Protein AF-A0A920TP06-F1 (afdb_monomer_lite)

Foldseek 3Di:
DDWDWWWKADPPFIFIFIEAADEQCPPVDFFWWWDADHDIDTDRGADDAQAKEWAPVVCVRNVHHQQDWMATQQGIGGHHTYTPDGPCLVVDPVNPGTYMYHHNVCVVNNVPDDPPPPPPPPPPPDDDPDDPPPVVPPVVVPPDDDDD

pLDDT: mean 80.28, std 21.14, range [33.97, 98.5]

Secondary structure (DSSP, 8-state):
-EEEEEEEEETTEEEEEEEEEE-TT--SSS-EEEEETTEEEEESSPPPTTEEEEEHHHHHHHT--TT-EEEETTEEEEEEEEEEE-TTSTT-TTTTS-EEEEEGGGTGGG-SS-TT---------S--SSS-SSSSSSSSSSS-----

Radius of gyration: 22.67 Å; chains: 1; bounding box: 58×76×37 Å

Structure (mmCIF, N/CA/C/O backbone):
data_AF-A0A920TP06-F1
#
_entry.id   AF-A0A920TP06-F1
#
loop_
_atom_site.group_PDB
_atom_site.id
_atom_site.type_symbol
_atom_site.label_atom_id
_atom_site.label_alt_id
_atom_site.label_comp_id
_atom_site.label_asym_id
_atom_site.label_entity_id
_atom_site.label_seq_id
_atom_site.pdbx_PDB_ins_code
_atom_site.Cartn_x
_atom_site.Cartn_y
_atom_site.Cartn_z
_atom_site.occupancy
_atom_site.B_iso_or_equiv
_atom_site.auth_seq_id
_atom_site.auth_comp_id
_atom_site.auth_asym_id
_atom_site.auth_atom_id
_atom_site.pdbx_PDB_model_num
ATOM 1 N N . MET A 1 1 ? -10.610 0.98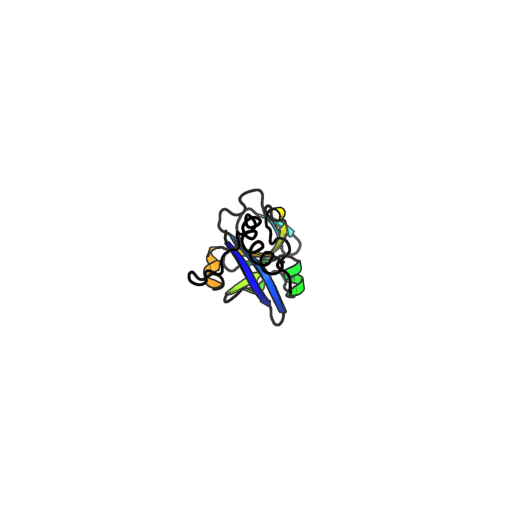7 -11.675 1.00 85.62 1 MET A N 1
ATOM 2 C CA . MET A 1 1 ? -9.906 1.807 -10.652 1.00 85.62 1 MET A CA 1
ATOM 3 C C . MET A 1 1 ? -10.892 2.662 -9.862 1.00 85.62 1 MET A C 1
ATOM 5 O O . MET A 1 1 ? -11.727 3.317 -10.473 1.00 85.62 1 MET A O 1
ATOM 9 N N . VAL A 1 2 ? -10.766 2.685 -8.532 1.00 89.88 2 VAL A N 1
ATOM 10 C CA . VAL A 1 2 ? -11.524 3.560 -7.615 1.00 89.88 2 VAL A CA 1
ATOM 11 C C . VAL A 1 2 ? -10.540 4.359 -6.759 1.00 89.88 2 VAL A C 1
ATOM 13 O O . VAL A 1 2 ? -9.514 3.828 -6.339 1.00 89.88 2 VAL A O 1
ATOM 16 N N . LEU A 1 3 ? -10.838 5.633 -6.508 1.00 88.44 3 LEU A N 1
ATOM 17 C CA . LEU A 1 3 ? -10.048 6.526 -5.659 1.00 88.44 3 LEU A CA 1
ATOM 18 C C . LEU A 1 3 ? -10.925 7.043 -4.522 1.00 88.44 3 LEU A C 1
ATOM 20 O O . LEU A 1 3 ? -12.032 7.517 -4.765 1.00 88.44 3 LEU A O 1
ATOM 24 N N . PHE A 1 4 ? -10.423 6.974 -3.296 1.00 89.06 4 PHE A N 1
ATOM 25 C CA . PHE A 1 4 ? -11.130 7.461 -2.115 1.00 89.06 4 PHE A CA 1
ATOM 26 C C . PHE A 1 4 ? -10.142 7.949 -1.054 1.00 89.06 4 PHE A C 1
ATOM 28 O O . PHE A 1 4 ? -8.947 7.662 -1.121 1.00 89.06 4 PHE A O 1
ATOM 35 N N . ALA A 1 5 ? -10.629 8.725 -0.089 1.00 90.44 5 ALA A N 1
ATOM 36 C CA . ALA A 1 5 ? -9.852 9.098 1.086 1.00 90.44 5 ALA A CA 1
ATOM 37 C C . ALA A 1 5 ? -10.165 8.125 2.227 1.00 90.44 5 ALA A C 1
ATOM 39 O O . ALA A 1 5 ? -11.331 7.802 2.449 1.00 90.44 5 ALA A O 1
ATOM 40 N N . SER A 1 6 ? -9.143 7.678 2.952 1.00 92.56 6 SER A N 1
ATOM 41 C CA . SER A 1 6 ? -9.312 6.829 4.134 1.00 92.56 6 SER A CA 1
ATOM 42 C C . SER A 1 6 ? -8.288 7.176 5.198 1.00 92.56 6 SER A C 1
ATOM 44 O O . SER A 1 6 ? -7.164 7.571 4.880 1.00 92.56 6 SER A O 1
ATOM 46 N N . MET A 1 7 ? -8.675 7.008 6.461 1.00 94.25 7 MET A N 1
ATOM 47 C CA . MET A 1 7 ? -7.709 6.970 7.550 1.00 94.25 7 MET A CA 1
ATOM 48 C C . MET A 1 7 ? -6.925 5.659 7.456 1.00 94.25 7 MET A C 1
ATOM 50 O O . MET A 1 7 ? -7.528 4.595 7.292 1.00 94.25 7 MET A O 1
ATOM 54 N N . LEU A 1 8 ? -5.602 5.762 7.516 1.00 96.38 8 LEU A N 1
ATOM 55 C CA . LEU A 1 8 ? -4.681 4.643 7.672 1.00 96.38 8 LEU A CA 1
ATOM 56 C C . LEU A 1 8 ? -4.168 4.622 9.108 1.00 96.38 8 LEU A C 1
ATOM 58 O O . LEU A 1 8 ? -3.904 5.691 9.664 1.00 96.38 8 LEU A O 1
ATOM 62 N N . ALA A 1 9 ? -4.006 3.428 9.675 1.00 96.94 9 ALA A N 1
ATOM 63 C CA . ALA A 1 9 ? -3.549 3.246 11.049 1.00 96.94 9 ALA A CA 1
ATOM 64 C C . ALA A 1 9 ? -2.411 2.226 11.165 1.00 96.94 9 ALA A C 1
ATOM 66 O O . ALA A 1 9 ? -2.412 1.201 10.485 1.00 96.94 9 ALA A O 1
ATOM 67 N N . SER A 1 10 ? -1.461 2.508 12.058 1.00 97.50 10 SER A N 1
ATOM 68 C CA . SER A 1 10 ? -0.436 1.567 12.520 1.00 97.50 10 SER A CA 1
ATOM 69 C C . SER A 1 10 ? -0.079 1.878 13.971 1.00 97.50 10 SER A C 1
ATOM 71 O O . SER A 1 10 ? 0.479 2.942 14.265 1.00 97.50 10 SER A O 1
ATOM 73 N N . GLY A 1 11 ? -0.423 0.966 14.885 1.00 94.44 11 GLY A N 1
ATOM 74 C CA . GLY A 1 11 ? -0.339 1.225 16.323 1.00 94.44 11 GLY A CA 1
ATOM 75 C C . GLY A 1 11 ? -1.106 2.500 16.689 1.00 94.44 11 GLY A C 1
ATOM 76 O O . GLY A 1 11 ? -2.284 2.626 16.364 1.00 94.44 11 GLY A O 1
ATOM 77 N N . ASP A 1 12 ? -0.414 3.465 17.296 1.00 94.25 12 ASP A N 1
ATOM 78 C CA . ASP A 1 12 ? -0.980 4.768 17.683 1.00 94.25 12 ASP A CA 1
ATOM 79 C C . ASP A 1 12 ? -0.887 5.844 16.580 1.00 94.25 12 ASP A C 1
ATOM 81 O O . ASP A 1 12 ? -1.329 6.979 16.773 1.00 94.25 12 ASP A O 1
ATOM 85 N N . ASN A 1 13 ? -0.291 5.532 15.423 1.00 96.81 13 ASN A N 1
ATOM 86 C CA . ASN A 1 13 ? -0.123 6.492 14.332 1.00 96.81 13 ASN A CA 1
ATOM 87 C C . ASN A 1 13 ? -1.320 6.436 13.377 1.00 96.81 13 ASN A C 1
ATOM 89 O O . ASN A 1 13 ? -1.694 5.364 12.899 1.00 96.81 13 ASN A O 1
ATOM 93 N N . LEU A 1 14 ? -1.878 7.605 13.054 1.00 95.69 14 LEU A N 1
ATOM 94 C CA . LEU A 1 14 ? -3.017 7.765 12.152 1.00 95.69 14 LEU A CA 1
ATOM 95 C C . LEU A 1 14 ? -2.703 8.806 11.079 1.00 95.69 14 LEU A C 1
ATOM 97 O O . LEU A 1 14 ? -2.209 9.890 11.390 1.00 95.69 14 LEU A O 1
ATOM 101 N N . GLN A 1 15 ? -3.026 8.505 9.822 1.00 95.06 15 GLN A N 1
ATOM 102 C CA . GLN A 1 15 ? -2.835 9.438 8.714 1.00 95.06 15 GLN A CA 1
ATOM 103 C C . GLN A 1 15 ? -3.948 9.310 7.674 1.00 95.06 15 GLN A C 1
ATOM 105 O O . GLN A 1 15 ? -4.209 8.234 7.142 1.00 95.06 15 GLN A O 1
ATOM 110 N N . LEU A 1 16 ? -4.568 10.439 7.321 1.00 93.38 16 LEU A N 1
ATOM 111 C CA . LEU A 1 16 ? -5.493 10.495 6.192 1.00 93.38 16 LEU A CA 1
ATOM 112 C C . LEU A 1 16 ? -4.704 10.381 4.881 1.00 93.38 16 LEU A C 1
ATOM 114 O O . LEU A 1 16 ? -3.781 11.166 4.636 1.00 93.38 16 LEU A O 1
ATOM 118 N N . ALA A 1 17 ? -5.086 9.431 4.033 1.00 92.56 17 ALA A N 1
ATOM 119 C CA . ALA A 1 17 ? -4.413 9.140 2.774 1.00 92.56 17 ALA A CA 1
ATOM 120 C C . ALA A 1 17 ? -5.400 9.013 1.610 1.00 92.56 17 ALA A C 1
ATOM 122 O O . ALA A 1 17 ? -6.583 8.720 1.795 1.00 92.56 17 ALA A O 1
ATOM 123 N N . SER A 1 18 ? -4.890 9.192 0.391 1.00 92.12 18 SER A N 1
ATOM 124 C CA . SER A 1 18 ? -5.607 8.804 -0.824 1.00 92.12 18 SER A CA 1
ATOM 125 C C . SER A 1 18 ? -5.354 7.324 -1.094 1.00 92.12 18 SER A C 1
ATOM 127 O O . SER A 1 18 ? -4.219 6.931 -1.355 1.00 92.12 18 SER A O 1
ATOM 129 N N . VAL A 1 19 ? -6.404 6.510 -1.073 1.00 93.38 19 VAL A N 1
ATOM 130 C CA . VAL A 1 19 ? -6.340 5.089 -1.416 1.00 93.38 19 VAL A CA 1
ATOM 131 C C . VAL A 1 19 ? -6.808 4.904 -2.855 1.00 93.38 19 VAL A C 1
ATOM 133 O O . VAL A 1 19 ? -7.872 5.386 -3.253 1.00 93.38 19 VAL A O 1
ATOM 136 N N . LYS A 1 20 ? -5.987 4.223 -3.652 1.00 93.50 20 LYS A N 1
ATOM 137 C CA . LYS A 1 20 ? -6.271 3.845 -5.035 1.00 93.50 20 LYS A CA 1
ATOM 138 C C . LYS A 1 20 ? -6.471 2.331 -5.091 1.00 93.50 20 LYS A C 1
ATOM 140 O O . LYS A 1 20 ? -5.531 1.569 -4.895 1.00 93.50 20 LYS A O 1
ATOM 145 N N . ALA A 1 21 ? -7.689 1.901 -5.378 1.00 95.00 21 ALA A N 1
ATOM 146 C CA . ALA A 1 21 ? -8.020 0.501 -5.601 1.00 95.00 21 ALA A CA 1
ATOM 147 C C . ALA A 1 21 ? -7.928 0.186 -7.102 1.00 95.00 21 ALA A C 1
ATOM 149 O O . ALA A 1 21 ? -8.645 0.784 -7.917 1.00 95.00 21 ALA A O 1
ATOM 150 N N . VAL A 1 22 ? -7.021 -0.718 -7.477 1.00 95.19 22 VAL A N 1
ATOM 151 C CA . VAL A 1 22 ? -6.655 -0.998 -8.876 1.00 95.19 22 VAL A CA 1
ATOM 152 C C . VAL A 1 22 ? -6.900 -2.453 -9.266 1.00 95.19 22 VAL A C 1
ATOM 154 O O . VAL A 1 22 ? -6.711 -3.366 -8.468 1.00 95.19 22 VAL A O 1
ATOM 157 N N . ASP A 1 23 ? -7.341 -2.666 -10.501 1.00 95.00 23 ASP A N 1
ATOM 158 C CA . ASP A 1 23 ? -7.590 -3.992 -11.069 1.00 95.00 23 ASP A CA 1
ATOM 159 C C . ASP A 1 23 ? -6.395 -4.477 -11.914 1.00 95.00 23 ASP A C 1
ATOM 161 O O . ASP A 1 23 ? -5.344 -3.838 -11.970 1.00 95.00 23 ASP A O 1
ATOM 165 N N . GLN A 1 24 ? -6.555 -5.629 -12.569 1.00 93.94 24 GLN A N 1
ATOM 166 C CA . GLN A 1 24 ? -5.504 -6.283 -13.356 1.00 93.94 24 GLN A CA 1
ATOM 167 C C . GLN A 1 24 ? -5.034 -5.475 -14.575 1.00 93.94 24 GLN A C 1
ATOM 169 O O . GLN A 1 24 ? -3.952 -5.737 -15.089 1.00 93.94 24 GLN A O 1
ATOM 174 N N . ASN A 1 25 ? -5.805 -4.481 -15.028 1.00 91.94 25 ASN A N 1
ATOM 175 C CA . ASN A 1 25 ? -5.425 -3.638 -16.162 1.00 91.94 25 ASN A CA 1
ATOM 176 C C . ASN A 1 25 ? -4.523 -2.465 -15.749 1.00 91.94 25 ASN A C 1
ATOM 178 O O . ASN A 1 25 ? -4.158 -1.639 -16.586 1.00 91.94 25 ASN A O 1
ATOM 182 N N . TYR A 1 26 ? -4.193 -2.343 -14.460 1.00 91.62 26 TYR A N 1
ATOM 183 C CA . TYR A 1 26 ? -3.335 -1.281 -13.963 1.00 91.62 26 TYR A CA 1
ATOM 184 C C . TYR A 1 26 ? -1.842 -1.647 -14.047 1.00 91.62 26 TYR A C 1
ATOM 186 O O . TYR A 1 26 ? -1.448 -2.741 -13.636 1.00 91.62 26 TYR A O 1
ATOM 194 N N . PRO A 1 27 ? -0.979 -0.709 -14.479 1.00 91.44 27 PRO A N 1
ATOM 195 C CA . PRO A 1 27 ? -1.300 0.610 -15.018 1.00 91.44 27 PRO A CA 1
ATOM 196 C C . PRO A 1 27 ? -1.646 0.557 -16.511 1.00 91.44 27 PRO A C 1
ATOM 198 O O . PRO A 1 27 ? -1.087 -0.240 -17.261 1.00 91.44 27 PRO A O 1
ATOM 201 N N . LEU A 1 28 ? -2.517 1.470 -16.957 1.00 87.12 28 LEU A N 1
ATOM 202 C CA . LEU A 1 28 ? -2.944 1.547 -18.362 1.00 87.12 28 LEU A CA 1
ATOM 203 C C . LEU A 1 28 ? -1.802 1.932 -19.314 1.00 87.12 28 LEU A C 1
ATOM 205 O O . LEU A 1 28 ? -1.758 1.486 -20.457 1.00 87.12 28 LEU A O 1
ATOM 209 N N . VAL A 1 29 ? -0.885 2.782 -18.851 1.00 87.31 29 VAL A N 1
ATOM 210 C CA . VAL A 1 29 ? 0.279 3.246 -19.612 1.00 87.31 29 VAL A CA 1
ATOM 211 C C . VAL A 1 29 ? 1.502 3.175 -18.709 1.00 87.31 29 VAL A C 1
ATOM 213 O O . VAL A 1 29 ? 1.423 3.506 -17.529 1.00 87.31 29 VAL A O 1
ATOM 216 N N . GLY A 1 30 ? 2.646 2.761 -19.255 1.00 89.81 30 GLY A N 1
ATOM 217 C CA . GLY A 1 30 ? 3.886 2.655 -18.490 1.00 89.81 30 GLY A CA 1
ATOM 218 C C . GLY A 1 30 ? 3.854 1.510 -17.474 1.00 89.81 30 GLY A C 1
ATOM 219 O O . GLY A 1 30 ? 3.587 0.366 -17.841 1.00 89.81 30 GLY A O 1
ATOM 220 N N . GLY A 1 31 ? 4.200 1.818 -16.225 1.00 92.38 31 GLY A N 1
ATOM 221 C CA . GLY A 1 31 ? 4.472 0.868 -15.148 1.00 92.38 31 GLY A CA 1
ATOM 222 C C . GLY A 1 31 ? 4.793 1.615 -13.859 1.00 92.38 31 GLY A C 1
ATOM 223 O O . GLY A 1 31 ? 5.179 2.785 -13.902 1.00 92.38 31 GLY A O 1
ATOM 224 N N . VAL A 1 32 ? 4.598 0.950 -12.727 1.00 94.38 32 VAL A N 1
ATOM 225 C CA . VAL A 1 32 ? 4.880 1.506 -11.401 1.00 94.38 32 VAL A CA 1
ATOM 226 C C . VAL A 1 32 ? 6.284 1.098 -10.990 1.00 94.38 32 VAL A C 1
ATOM 228 O O . VAL A 1 32 ? 6.636 -0.079 -11.079 1.00 94.38 32 VAL A O 1
ATOM 231 N N . GLU A 1 33 ? 7.078 2.062 -10.538 1.00 95.56 33 GLU A N 1
ATOM 232 C CA . GLU A 1 33 ? 8.363 1.786 -9.909 1.00 95.56 33 GLU A CA 1
ATOM 233 C C . GLU A 1 33 ? 8.164 1.664 -8.400 1.00 95.56 33 GLU A C 1
ATOM 235 O O . GLU A 1 33 ? 7.660 2.575 -7.735 1.00 95.56 33 GLU A O 1
ATOM 240 N N . LEU A 1 34 ? 8.555 0.513 -7.871 1.00 96.31 34 LEU A N 1
ATOM 241 C CA . LEU A 1 34 ? 8.416 0.142 -6.475 1.00 96.31 34 LEU A CA 1
ATOM 242 C C . LEU A 1 34 ? 9.785 -0.154 -5.883 1.00 96.31 34 LEU A C 1
ATOM 244 O O . LEU A 1 34 ? 10.696 -0.580 -6.594 1.00 96.31 34 LEU A O 1
ATOM 248 N N . ARG A 1 35 ? 9.909 -0.012 -4.568 1.00 94.75 35 ARG A N 1
ATOM 249 C CA . ARG A 1 35 ? 11.071 -0.477 -3.815 1.00 94.75 35 ARG A CA 1
ATOM 250 C C . ARG A 1 35 ? 10.644 -1.412 -2.697 1.00 94.75 35 ARG A C 1
ATOM 252 O O . ARG A 1 35 ? 9.767 -1.073 -1.903 1.00 94.75 35 ARG A O 1
ATOM 259 N N . SER A 1 36 ? 11.318 -2.554 -2.632 1.00 88.44 36 SER A N 1
ATOM 260 C CA . SER A 1 36 ? 11.316 -3.455 -1.483 1.00 88.44 36 SER A CA 1
ATOM 261 C C . SER A 1 36 ? 12.754 -3.626 -1.027 1.00 88.44 36 SER A C 1
ATOM 263 O O . SER A 1 36 ? 13.628 -3.905 -1.853 1.00 88.44 36 SER A O 1
ATOM 265 N N . GLU A 1 37 ? 12.997 -3.444 0.270 1.00 81.81 37 GLU A N 1
ATOM 266 C CA . GLU A 1 37 ? 14.339 -3.484 0.856 1.00 81.81 37 GLU A CA 1
ATOM 267 C C . GLU A 1 37 ? 15.317 -2.588 0.059 1.00 81.81 37 GLU A C 1
ATOM 269 O O . GLU A 1 37 ? 15.125 -1.373 -0.032 1.00 81.81 37 GLU A O 1
ATOM 274 N N . SER A 1 38 ? 16.321 -3.191 -0.584 1.00 83.81 38 SER A N 1
ATOM 275 C CA . SER A 1 38 ? 17.371 -2.511 -1.353 1.00 83.81 38 SER A CA 1
ATOM 276 C C . SER A 1 38 ? 17.204 -2.632 -2.872 1.00 83.81 38 SER A C 1
ATOM 278 O O . SER A 1 38 ? 18.129 -2.306 -3.617 1.00 83.81 38 SER A O 1
ATOM 280 N N . LYS A 1 39 ? 16.057 -3.125 -3.360 1.00 91.19 39 LYS A N 1
ATOM 281 C CA . LYS A 1 39 ? 15.830 -3.365 -4.791 1.00 91.19 39 LYS A CA 1
ATOM 282 C C . LYS A 1 39 ? 14.645 -2.566 -5.319 1.00 91.19 39 LYS A C 1
ATOM 284 O O . LYS A 1 39 ? 13.533 -2.650 -4.799 1.00 91.19 39 LYS A O 1
ATOM 289 N N . ASN A 1 40 ? 14.885 -1.854 -6.417 1.00 94.69 40 ASN A N 1
ATOM 290 C CA . ASN A 1 40 ? 13.824 -1.264 -7.218 1.00 94.69 40 ASN A CA 1
ATOM 291 C C . ASN A 1 40 ? 13.302 -2.292 -8.230 1.00 94.69 40 ASN A C 1
ATOM 293 O O . ASN A 1 40 ? 14.079 -3.023 -8.854 1.00 94.69 40 ASN A O 1
ATOM 297 N N . ILE A 1 41 ? 11.988 -2.327 -8.413 1.00 95.12 41 ILE A N 1
ATOM 298 C CA . ILE A 1 41 ? 11.316 -3.142 -9.422 1.00 95.12 41 ILE A CA 1
ATOM 299 C C . ILE A 1 41 ? 10.332 -2.285 -10.209 1.00 95.12 41 ILE A C 1
ATOM 301 O O . ILE A 1 41 ? 9.744 -1.343 -9.684 1.00 95.12 41 ILE A O 1
ATOM 305 N N . TYR A 1 42 ? 10.131 -2.646 -11.470 1.00 95.12 42 TYR A N 1
ATOM 306 C CA . TYR A 1 42 ? 9.145 -2.021 -12.338 1.00 95.12 42 TYR A CA 1
ATOM 307 C C . TYR A 1 42 ? 8.038 -3.026 -12.640 1.00 95.12 42 TYR A C 1
ATOM 309 O O . TYR A 1 42 ? 8.315 -4.112 -13.156 1.00 95.12 42 TYR A O 1
ATOM 317 N N . VAL A 1 43 ? 6.794 -2.690 -12.301 1.00 95.44 43 VAL A N 1
ATOM 318 C CA . VAL A 1 43 ? 5.662 -3.621 -12.381 1.00 95.44 43 VAL A CA 1
ATOM 319 C C . VAL A 1 43 ? 4.515 -3.072 -13.222 1.00 95.44 43 VAL A C 1
ATOM 321 O O . VAL A 1 43 ? 4.256 -1.868 -13.262 1.00 95.44 43 VAL A O 1
ATOM 324 N N . LYS A 1 44 ? 3.805 -3.989 -13.886 1.00 95.50 44 LYS A N 1
ATOM 325 C CA . LYS A 1 44 ? 2.585 -3.718 -14.660 1.00 95.50 44 LYS A CA 1
ATOM 326 C C . LYS A 1 44 ? 1.426 -4.605 -14.205 1.00 95.50 44 LYS A C 1
ATOM 328 O O . LYS A 1 44 ? 0.840 -5.336 -14.994 1.00 95.50 44 LYS A O 1
ATOM 333 N N . ARG A 1 45 ? 1.216 -4.634 -12.896 1.00 95.25 45 ARG A N 1
ATOM 334 C CA . ARG A 1 45 ? 0.181 -5.421 -12.226 1.00 95.25 45 ARG A CA 1
ATOM 335 C C . ARG A 1 45 ? -0.302 -4.649 -10.999 1.00 95.25 45 ARG A C 1
ATOM 337 O O . ARG A 1 45 ? 0.408 -3.734 -10.584 1.00 95.25 45 ARG A O 1
ATOM 344 N N . PRO A 1 46 ? -1.455 -4.985 -10.410 1.00 96.38 46 PRO A N 1
ATOM 345 C CA . PRO A 1 46 ? -1.842 -4.482 -9.094 1.00 96.38 46 PRO A CA 1
ATOM 346 C C . PRO A 1 46 ? -1.023 -5.149 -7.965 1.00 96.38 46 PRO A C 1
ATOM 348 O O . PRO A 1 46 ? -0.321 -6.137 -8.217 1.00 96.38 46 PRO A O 1
ATOM 351 N N . PRO A 1 47 ? -1.130 -4.650 -6.717 1.00 97.38 47 PRO A N 1
ATOM 352 C CA . PRO A 1 47 ? -0.719 -5.409 -5.539 1.00 97.38 47 PRO A CA 1
ATOM 353 C C . PRO A 1 47 ? -1.415 -6.774 -5.486 1.00 97.38 47 PRO A C 1
ATOM 355 O O . PRO A 1 47 ? -2.542 -6.933 -5.972 1.00 97.38 47 PRO A O 1
ATOM 358 N N . ASP A 1 48 ? -0.757 -7.750 -4.865 1.00 97.69 48 ASP A N 1
ATOM 359 C CA . ASP A 1 48 ? -1.392 -9.031 -4.561 1.00 97.69 48 ASP A CA 1
ATOM 360 C C . ASP A 1 48 ? -2.498 -8.843 -3.505 1.00 97.69 48 ASP A C 1
ATOM 362 O O . ASP A 1 48 ? -2.535 -7.836 -2.794 1.00 97.69 48 ASP A O 1
ATOM 366 N N . LEU A 1 49 ? -3.434 -9.793 -3.419 1.00 97.75 49 LEU A N 1
ATOM 367 C CA . LEU A 1 49 ? -4.549 -9.710 -2.469 1.00 97.75 49 LEU A CA 1
ATOM 368 C C . LEU A 1 49 ? -4.046 -9.632 -1.023 1.00 97.75 49 LEU A C 1
ATOM 370 O O . LEU A 1 49 ? -3.136 -10.365 -0.636 1.00 97.75 49 LEU A O 1
ATOM 374 N N . GLY A 1 50 ? -4.654 -8.751 -0.227 1.00 97.94 50 GLY A N 1
ATOM 375 C CA . GLY A 1 50 ? -4.248 -8.484 1.156 1.00 97.94 50 GLY A CA 1
ATOM 376 C C . GLY A 1 50 ? -2.936 -7.703 1.289 1.00 97.94 50 GLY A C 1
ATOM 377 O O . GLY A 1 50 ? -2.439 -7.531 2.402 1.00 97.94 50 GLY A O 1
ATOM 378 N N . GLN A 1 51 ? -2.368 -7.216 0.182 1.00 98.31 51 GLN A N 1
ATOM 379 C CA . GLN A 1 51 ? -1.184 -6.364 0.194 1.00 98.31 51 GLN A CA 1
ATOM 380 C C . GLN A 1 51 ? -1.502 -4.924 -0.199 1.00 98.31 51 GLN A C 1
ATOM 382 O O . GLN A 1 51 ? -2.451 -4.634 -0.931 1.00 98.31 51 GLN A O 1
ATOM 387 N N . VAL A 1 52 ? -0.638 -4.020 0.252 1.00 98.31 52 VAL A N 1
ATOM 388 C CA . VAL A 1 52 ? -0.696 -2.598 -0.072 1.00 98.31 52 VAL A CA 1
ATOM 389 C C . VAL A 1 52 ? 0.681 -2.072 -0.456 1.00 98.31 52 VAL A C 1
ATOM 391 O O . VAL A 1 52 ? 1.706 -2.472 0.102 1.00 98.31 52 VAL A O 1
ATOM 394 N N . TRP A 1 53 ? 0.700 -1.143 -1.407 1.00 97.81 53 TRP A N 1
ATOM 395 C CA . TRP A 1 53 ? 1.866 -0.306 -1.679 1.00 97.81 53 TRP A CA 1
ATOM 396 C C . TRP A 1 53 ? 1.654 1.075 -1.084 1.00 97.81 53 TRP A C 1
ATOM 398 O O . TRP A 1 53 ? 0.600 1.678 -1.297 1.00 97.81 53 TRP A O 1
ATOM 408 N N . LEU A 1 54 ? 2.646 1.584 -0.359 1.00 96.69 54 LEU A N 1
ATOM 409 C CA . LEU A 1 54 ? 2.564 2.877 0.319 1.00 96.69 54 LEU A CA 1
ATOM 410 C C . LEU A 1 54 ? 3.592 3.861 -0.237 1.00 96.69 54 LEU A C 1
ATOM 412 O O . LEU A 1 54 ? 4.720 3.497 -0.549 1.00 96.69 54 LEU A O 1
ATOM 416 N N . ASP A 1 55 ? 3.219 5.132 -0.341 1.00 93.81 55 ASP A N 1
ATOM 417 C CA . ASP A 1 55 ? 4.187 6.214 -0.525 1.00 93.81 55 ASP A CA 1
ATOM 418 C C . ASP A 1 55 ? 5.173 6.240 0.656 1.00 93.81 55 ASP A C 1
ATOM 420 O O . ASP A 1 55 ? 4.767 6.039 1.805 1.00 93.81 55 ASP A O 1
ATOM 424 N N . LEU A 1 56 ? 6.452 6.526 0.393 1.00 92.38 56 LEU A N 1
ATOM 425 C CA . LEU A 1 56 ? 7.483 6.604 1.437 1.00 92.38 56 LEU A CA 1
ATOM 426 C C . LEU A 1 56 ? 7.077 7.541 2.581 1.00 92.38 56 LEU A C 1
ATOM 428 O O . LEU A 1 56 ? 7.272 7.215 3.746 1.00 92.38 56 LEU A O 1
ATOM 432 N N . ARG A 1 57 ? 6.405 8.657 2.272 1.00 92.00 57 ARG A N 1
ATOM 433 C CA . ARG A 1 57 ? 5.944 9.589 3.303 1.00 92.00 57 ARG A CA 1
ATOM 434 C C . ARG A 1 57 ? 4.894 8.971 4.232 1.00 92.00 57 ARG A C 1
ATOM 436 O O . ARG A 1 57 ? 4.865 9.316 5.409 1.00 92.00 57 ARG A O 1
ATOM 443 N N . LEU A 1 58 ? 4.014 8.094 3.729 1.00 94.12 58 LEU A N 1
ATOM 444 C CA . LEU A 1 58 ? 3.064 7.378 4.597 1.00 94.12 58 LEU A CA 1
ATOM 445 C C . LEU A 1 58 ? 3.790 6.426 5.524 1.00 94.12 58 LEU A C 1
ATOM 447 O O . LEU A 1 58 ? 3.443 6.360 6.698 1.00 94.12 58 LEU A O 1
ATOM 451 N N . MET A 1 59 ? 4.772 5.708 4.988 1.00 95.31 59 MET A N 1
ATOM 452 C CA . MET A 1 59 ? 5.575 4.780 5.771 1.00 95.31 59 MET A CA 1
ATOM 453 C C . MET A 1 59 ? 6.288 5.512 6.910 1.00 95.31 59 MET A C 1
ATOM 455 O O . MET A 1 59 ? 6.171 5.088 8.055 1.00 95.31 59 MET A O 1
ATOM 459 N N . ASP A 1 60 ? 6.893 6.671 6.634 1.00 95.06 60 ASP A N 1
ATOM 460 C CA . ASP A 1 60 ? 7.557 7.493 7.652 1.0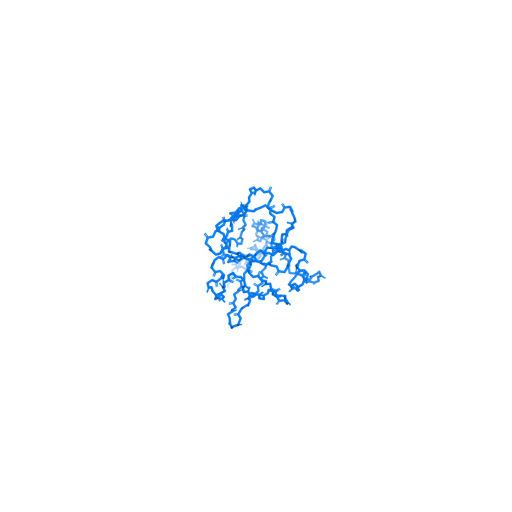0 95.06 60 ASP A CA 1
ATOM 461 C C . ASP A 1 60 ? 6.586 7.989 8.740 1.00 95.06 60 ASP A C 1
ATOM 463 O O . ASP A 1 60 ? 6.876 7.884 9.933 1.00 95.06 60 ASP A O 1
ATOM 467 N N . ILE A 1 61 ? 5.415 8.514 8.351 1.00 95.56 61 ILE A N 1
ATOM 468 C CA . ILE A 1 61 ? 4.412 9.043 9.296 1.00 95.56 61 ILE A CA 1
ATOM 469 C C . ILE A 1 61 ? 3.826 7.925 10.165 1.00 95.56 61 ILE A C 1
ATOM 471 O O . ILE A 1 61 ? 3.654 8.098 11.371 1.00 95.56 61 ILE A O 1
ATOM 475 N N . LEU A 1 62 ? 3.516 6.780 9.556 1.00 96.81 62 LEU A N 1
ATOM 476 C CA . LEU A 1 62 ? 2.920 5.629 10.235 1.00 96.81 62 LEU A CA 1
ATOM 477 C C . LEU A 1 62 ? 3.960 4.750 10.943 1.00 96.81 62 LEU A C 1
ATOM 479 O O . LEU A 1 62 ? 3.575 3.799 11.623 1.00 96.81 62 LEU A O 1
ATOM 483 N N . LYS A 1 63 ? 5.254 5.074 10.801 1.00 96.75 63 LYS A N 1
ATOM 484 C CA . LYS A 1 63 ? 6.399 4.303 11.307 1.00 96.75 63 LYS A CA 1
ATOM 485 C C . LYS A 1 63 ? 6.353 2.841 10.860 1.00 96.75 63 LYS A C 1
ATOM 487 O O . LYS A 1 63 ? 6.504 1.932 11.671 1.00 96.75 63 LYS A O 1
ATOM 492 N N . LEU A 1 64 ? 6.092 2.645 9.570 1.00 96.31 64 LEU A N 1
ATOM 493 C CA . LEU A 1 64 ? 5.948 1.341 8.941 1.00 96.31 64 LEU A CA 1
ATOM 494 C C . LEU A 1 64 ? 7.145 0.991 8.066 1.00 96.31 64 LEU A C 1
ATOM 496 O O . LEU A 1 64 ? 7.688 1.832 7.353 1.00 96.31 64 LEU A O 1
ATOM 500 N N . GLU A 1 65 ? 7.462 -0.295 8.037 1.00 95.56 65 GLU A N 1
ATOM 501 C CA . GLU A 1 65 ? 8.416 -0.903 7.114 1.00 95.56 65 GLU A CA 1
ATOM 502 C C . GLU A 1 65 ? 7.722 -1.927 6.205 1.00 95.56 65 GLU A C 1
ATOM 504 O O . GLU A 1 65 ? 6.593 -2.363 6.454 1.00 95.56 65 GLU A O 1
ATOM 509 N N . VAL A 1 66 ? 8.397 -2.321 5.121 1.00 95.81 66 VAL A N 1
ATOM 510 C CA . VAL A 1 66 ? 7.923 -3.424 4.273 1.00 95.81 66 VAL A CA 1
ATOM 511 C C . VAL A 1 66 ? 7.834 -4.707 5.108 1.00 95.81 66 VAL A C 1
ATOM 513 O O . VAL A 1 66 ? 8.735 -5.023 5.877 1.00 95.81 66 VAL A O 1
ATOM 516 N N . GLY A 1 67 ? 6.738 -5.445 4.949 1.00 96.50 67 GLY A N 1
ATOM 517 C CA . GLY A 1 67 ? 6.411 -6.654 5.703 1.00 96.50 67 GLY A CA 1
ATOM 518 C C . GLY A 1 67 ? 5.514 -6.411 6.918 1.00 96.50 67 GLY A C 1
ATOM 519 O O . GLY A 1 67 ? 4.982 -7.373 7.467 1.00 96.50 67 GLY A O 1
ATOM 520 N N . GLN A 1 68 ? 5.302 -5.157 7.322 1.00 97.50 68 GLN A N 1
ATOM 521 C CA . GLN A 1 68 ? 4.423 -4.815 8.442 1.00 97.50 68 GLN A CA 1
ATOM 522 C C . GLN A 1 68 ? 2.972 -4.593 8.004 1.00 97.50 68 GLN A C 1
ATOM 524 O O . GLN A 1 68 ? 2.677 -4.431 6.819 1.00 97.50 68 GLN A O 1
ATOM 529 N N . THR A 1 69 ? 2.065 -4.579 8.980 1.00 98.19 69 THR A N 1
ATOM 530 C CA . THR A 1 69 ? 0.623 -4.433 8.758 1.00 98.19 69 THR A CA 1
ATOM 531 C C . THR A 1 69 ? 0.172 -2.984 8.912 1.00 98.19 69 THR A C 1
ATOM 533 O O . THR A 1 69 ? 0.581 -2.299 9.845 1.00 98.19 69 THR A O 1
ATOM 536 N N . VAL A 1 70 ? -0.721 -2.540 8.030 1.00 98.12 70 VAL A N 1
ATOM 537 C CA . VAL A 1 70 ? -1.436 -1.262 8.116 1.00 98.12 70 VAL A CA 1
ATOM 538 C C . VAL A 1 70 ? -2.936 -1.499 7.984 1.00 98.12 70 VAL A C 1
ATOM 540 O O . VAL A 1 70 ? -3.369 -2.279 7.134 1.00 98.12 70 VAL A O 1
ATOM 543 N N . SER A 1 71 ? -3.730 -0.799 8.788 1.00 97.88 71 SER A N 1
ATOM 544 C CA . SER A 1 71 ? -5.190 -0.839 8.690 1.00 97.88 71 SER A CA 1
ATOM 545 C C . SER A 1 71 ? -5.693 0.267 7.762 1.00 97.88 71 SER A C 1
ATOM 547 O O . SER A 1 71 ? -5.230 1.409 7.830 1.00 97.88 71 SER A O 1
ATOM 549 N N . ILE A 1 72 ? -6.653 -0.061 6.898 1.00 96.44 72 ILE A N 1
ATOM 550 C CA . ILE A 1 72 ? -7.339 0.850 5.975 1.00 96.44 72 ILE A CA 1
ATOM 551 C C . ILE A 1 72 ? -8.845 0.643 6.135 1.00 96.44 72 ILE A C 1
ATOM 553 O O . ILE A 1 72 ? -9.397 -0.350 5.654 1.00 96.44 72 ILE A O 1
ATOM 557 N N . GLY A 1 73 ? -9.519 1.599 6.777 1.00 92.44 73 GLY A N 1
ATOM 558 C CA . GLY A 1 73 ? -10.920 1.411 7.159 1.00 92.44 73 GLY A CA 1
ATOM 559 C C . GLY A 1 73 ? -11.048 0.212 8.098 1.00 92.44 73 GLY A C 1
ATOM 560 O O . GLY A 1 73 ? -10.383 0.183 9.130 1.00 92.44 73 GLY A O 1
ATOM 561 N N . AS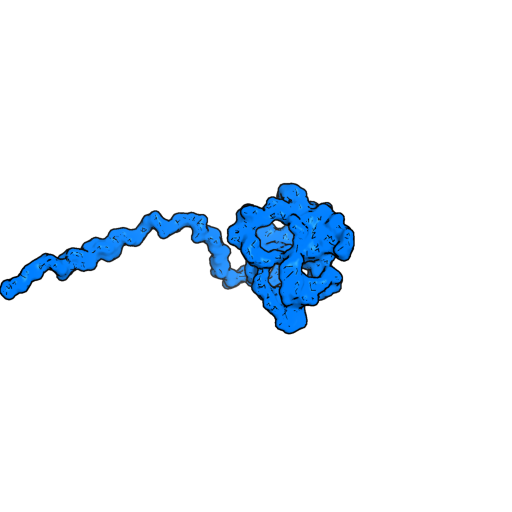P A 1 74 ? -11.843 -0.780 7.698 1.00 92.19 74 ASP A N 1
ATOM 562 C CA . ASP A 1 74 ? -12.117 -1.984 8.495 1.00 92.19 74 ASP A CA 1
ATOM 563 C C . ASP A 1 74 ? -11.217 -3.190 8.136 1.00 92.19 74 ASP A C 1
ATOM 565 O O . ASP A 1 74 ? -11.427 -4.288 8.652 1.00 92.19 74 ASP A O 1
ATOM 569 N N . ALA A 1 75 ? -10.229 -3.024 7.244 1.00 95.44 75 ALA A N 1
ATOM 570 C CA . ALA A 1 75 ? -9.371 -4.116 6.771 1.00 95.44 75 ALA A CA 1
ATOM 571 C C . ALA A 1 75 ? -7.878 -3.871 7.010 1.00 95.44 75 ALA A C 1
ATOM 573 O O . ALA A 1 75 ? -7.388 -2.751 6.875 1.00 95.44 75 ALA A O 1
ATOM 574 N N . ASP A 1 76 ? -7.152 -4.958 7.264 1.00 98.06 76 ASP A N 1
ATOM 575 C CA . ASP A 1 76 ? -5.703 -4.967 7.451 1.00 98.06 76 ASP A CA 1
ATOM 576 C C . ASP A 1 76 ? -4.971 -5.455 6.196 1.00 98.06 76 ASP A C 1
ATOM 578 O O . ASP A 1 76 ? -5.400 -6.400 5.528 1.00 98.06 76 ASP A O 1
ATOM 582 N N . PHE A 1 77 ? -3.836 -4.823 5.900 1.00 98.50 77 PHE A N 1
ATOM 583 C CA . PHE A 1 77 ? -3.008 -5.104 4.729 1.00 98.50 77 PHE A CA 1
ATOM 584 C C . PHE A 1 77 ? -1.535 -5.207 5.099 1.00 98.50 77 PHE A C 1
ATOM 586 O O . PHE A 1 77 ? -1.042 -4.444 5.926 1.00 98.50 77 PHE A O 1
ATOM 593 N N . ILE A 1 78 ? -0.806 -6.090 4.418 1.00 98.44 78 ILE A N 1
ATOM 594 C CA . ILE A 1 78 ? 0.654 -6.168 4.527 1.00 98.44 78 ILE A CA 1
ATOM 595 C C . ILE A 1 78 ? 1.277 -5.164 3.555 1.00 98.44 78 ILE A C 1
ATOM 597 O O . ILE A 1 78 ? 1.022 -5.208 2.347 1.00 98.44 78 ILE A O 1
ATOM 601 N N . VAL A 1 79 ? 2.127 -4.276 4.065 1.00 97.94 79 VAL A N 1
ATOM 602 C CA . VAL A 1 79 ? 2.917 -3.352 3.249 1.00 97.94 79 VAL A CA 1
ATOM 603 C C . VAL A 1 79 ? 3.936 -4.163 2.465 1.00 97.94 79 VAL A C 1
ATOM 605 O O . VAL A 1 79 ? 4.935 -4.608 3.019 1.00 97.94 79 VAL A O 1
ATOM 608 N N . SER A 1 80 ? 3.704 -4.382 1.173 1.00 97.38 80 SER A N 1
ATOM 609 C CA . SER A 1 80 ? 4.624 -5.197 0.374 1.00 97.38 80 SER A CA 1
ATOM 610 C C . SER A 1 80 ? 5.723 -4.376 -0.281 1.00 97.38 80 SER A C 1
ATOM 612 O O . SER A 1 80 ? 6.812 -4.894 -0.501 1.00 97.38 80 SER A O 1
ATOM 614 N N . HIS A 1 81 ? 5.454 -3.109 -0.606 1.00 97.31 81 HIS A N 1
ATOM 615 C CA . HIS A 1 81 ? 6.409 -2.237 -1.286 1.00 97.31 81 HIS A CA 1
ATOM 616 C C . HIS A 1 81 ? 6.176 -0.763 -0.949 1.00 97.31 81 HIS A C 1
ATOM 618 O O . HIS A 1 81 ? 5.051 -0.335 -0.679 1.00 97.31 81 HIS A O 1
ATOM 624 N N . SER A 1 82 ? 7.242 0.023 -1.080 1.00 95.94 82 SER A N 1
ATOM 625 C CA . SER A 1 82 ? 7.159 1.480 -1.171 1.00 95.94 82 SER A CA 1
ATOM 626 C C . SER A 1 82 ? 7.015 1.935 -2.628 1.00 95.94 82 SER A C 1
ATOM 628 O O . SER A 1 82 ? 7.599 1.337 -3.535 1.00 95.94 82 SER A O 1
ATOM 630 N N . ILE A 1 83 ? 6.241 2.992 -2.867 1.00 94.81 83 ILE A N 1
ATOM 631 C CA . ILE A 1 83 ? 6.023 3.572 -4.197 1.00 94.81 83 ILE A CA 1
ATOM 632 C C . ILE A 1 83 ? 7.104 4.621 -4.466 1.00 94.81 83 ILE A C 1
ATOM 634 O O . ILE A 1 83 ? 7.210 5.603 -3.733 1.00 94.81 83 ILE A O 1
ATOM 638 N N . LEU A 1 84 ? 7.872 4.440 -5.542 1.00 92.31 84 LEU A N 1
ATOM 639 C CA . LEU A 1 84 ? 8.843 5.432 -6.013 1.00 92.31 84 LEU A CA 1
ATOM 640 C C . LEU A 1 84 ? 8.257 6.323 -7.108 1.00 92.31 84 LEU A C 1
ATOM 642 O O . LEU A 1 84 ? 8.455 7.537 -7.098 1.00 92.31 84 LEU A O 1
ATOM 646 N N . SER A 1 85 ? 7.526 5.726 -8.049 1.00 89.88 85 SER A N 1
ATOM 647 C CA . SER A 1 85 ? 6.909 6.443 -9.163 1.00 89.88 85 SER A CA 1
ATOM 648 C C . SER A 1 85 ? 5.690 5.694 -9.690 1.00 89.88 85 SER A C 1
ATOM 650 O O . SER A 1 85 ? 5.698 4.468 -9.783 1.00 89.88 85 SER A O 1
ATOM 652 N N . GLU A 1 86 ? 4.649 6.433 -10.072 1.00 88.62 86 GLU A N 1
ATOM 653 C CA . GLU A 1 86 ? 3.472 5.904 -10.764 1.00 88.62 86 GLU A CA 1
ATOM 654 C C . GLU A 1 86 ? 3.176 6.752 -12.018 1.00 88.62 86 GLU A C 1
ATOM 656 O O . GLU A 1 86 ? 3.359 7.975 -11.994 1.00 88.62 86 GLU A O 1
ATOM 661 N N . PRO A 1 87 ? 2.729 6.136 -13.126 1.00 84.31 87 PRO A N 1
ATOM 662 C CA . PRO A 1 87 ? 2.621 6.809 -14.423 1.00 84.31 87 PRO A CA 1
ATOM 663 C C . PRO A 1 87 ? 1.485 7.843 -14.490 1.00 84.31 87 PRO A C 1
ATOM 665 O O . PRO A 1 87 ? 1.511 8.734 -15.332 1.00 84.31 87 PRO A O 1
ATOM 668 N N . ASP A 1 88 ? 0.499 7.752 -13.599 1.00 79.31 88 ASP A N 1
ATOM 669 C CA . ASP A 1 88 ? -0.698 8.599 -13.543 1.00 79.31 88 ASP A CA 1
ATOM 670 C C . ASP A 1 88 ? -0.666 9.621 -12.386 1.00 79.31 88 ASP A C 1
ATOM 672 O O . ASP A 1 88 ? -1.678 10.263 -12.082 1.00 79.31 88 ASP A O 1
ATOM 676 N N . ARG A 1 89 ? 0.503 9.815 -11.749 1.00 75.62 89 ARG A N 1
ATOM 677 C CA . ARG A 1 89 ? 0.666 10.707 -10.585 1.00 75.62 89 ARG A CA 1
ATOM 678 C C . ARG A 1 89 ? 0.314 12.161 -10.897 1.00 75.62 89 ARG A C 1
ATOM 680 O O . ARG A 1 89 ? -0.338 12.825 -10.098 1.00 75.62 89 ARG A O 1
ATOM 687 N N . ALA A 1 90 ? 0.756 12.656 -12.054 1.00 63.66 90 ALA A N 1
ATOM 688 C CA . ALA A 1 90 ? 0.638 14.065 -12.439 1.00 63.66 90 ALA A CA 1
ATOM 689 C C . ALA A 1 90 ? -0.771 14.457 -12.915 1.00 63.66 90 ALA A C 1
ATOM 691 O O . ALA A 1 90 ? -1.135 15.628 -12.864 1.00 63.66 90 ALA A O 1
ATOM 692 N N . SER A 1 91 ? -1.570 13.490 -13.369 1.00 64.12 91 SER A N 1
ATOM 693 C CA . SER A 1 91 ? -2.913 13.730 -13.907 1.00 64.12 91 SER A CA 1
ATOM 694 C C . SER A 1 91 ? -4.009 13.815 -12.841 1.00 64.12 91 SER A C 1
ATOM 696 O O . SER A 1 91 ? -5.152 14.108 -13.178 1.00 64.12 91 SER A O 1
ATOM 698 N N . ASN A 1 92 ? -3.700 13.545 -11.569 1.00 65.12 92 ASN A N 1
ATOM 699 C CA . ASN A 1 92 ? -4.710 13.422 -10.520 1.00 65.12 92 ASN A CA 1
ATOM 700 C C . ASN A 1 92 ? -4.756 14.667 -9.614 1.00 65.12 92 ASN A C 1
ATOM 702 O O . ASN A 1 92 ? -3.763 15.017 -8.981 1.00 65.12 92 ASN A O 1
ATOM 706 N N . SER A 1 93 ? -5.924 15.308 -9.482 1.00 57.88 93 SER A N 1
ATOM 707 C CA . SER A 1 93 ? -6.118 16.517 -8.656 1.00 57.88 93 SER A CA 1
ATOM 708 C C . SER A 1 93 ? -5.855 16.302 -7.153 1.00 57.88 93 SER A C 1
ATOM 710 O O . SER A 1 93 ? -5.666 17.270 -6.420 1.00 57.88 93 SER A O 1
ATOM 712 N N . PHE A 1 94 ? -5.776 15.044 -6.698 1.00 55.84 94 PHE A N 1
ATOM 713 C CA . PHE A 1 94 ? -5.413 14.644 -5.329 1.00 55.84 94 PHE A CA 1
ATOM 714 C C . PHE A 1 94 ? -3.925 14.296 -5.142 1.00 55.84 94 PHE A C 1
ATOM 716 O O . PHE A 1 94 ? -3.564 13.663 -4.150 1.00 55.84 94 PHE A O 1
ATOM 723 N N . ALA A 1 95 ? -3.040 14.709 -6.056 1.00 59.06 95 ALA A N 1
ATOM 724 C CA . ALA A 1 95 ? -1.599 14.432 -5.988 1.00 59.06 95 ALA A CA 1
ATOM 725 C C . ALA A 1 95 ? -0.888 14.947 -4.712 1.00 59.06 95 ALA A C 1
ATOM 727 O O . ALA A 1 95 ? 0.267 14.599 -4.473 1.00 59.06 95 ALA A O 1
ATOM 728 N N . PHE A 1 96 ? -1.555 15.765 -3.890 1.00 61.38 96 PHE A N 1
ATOM 729 C CA . PHE A 1 96 ? -0.998 16.339 -2.661 1.00 61.38 96 PHE A CA 1
ATOM 730 C C . PHE A 1 96 ? -1.124 15.437 -1.424 1.00 61.38 96 PHE A C 1
ATOM 732 O O . PHE A 1 96 ? -0.369 15.623 -0.469 1.00 61.38 96 PHE A O 1
ATOM 739 N N . ALA A 1 97 ? -2.048 14.469 -1.420 1.00 72.00 97 ALA A N 1
ATOM 740 C CA . ALA A 1 97 ? -2.182 13.528 -0.312 1.00 72.00 97 ALA A CA 1
ATOM 741 C C . ALA A 1 97 ? -1.204 12.352 -0.490 1.00 72.00 97 ALA A C 1
ATOM 743 O O . ALA A 1 97 ? -1.090 11.823 -1.600 1.00 72.00 97 ALA A O 1
ATOM 744 N N . PRO A 1 98 ? -0.531 11.899 0.582 1.00 81.44 98 PRO A N 1
ATOM 745 C CA . PRO A 1 98 ? 0.217 10.648 0.548 1.00 81.44 98 PRO A CA 1
ATOM 746 C C . PRO A 1 98 ? -0.691 9.488 0.091 1.00 81.44 98 PRO A C 1
ATOM 748 O O . PRO A 1 98 ? -1.880 9.461 0.435 1.00 81.44 98 PRO A O 1
ATOM 751 N N . LYS A 1 99 ? -0.166 8.565 -0.726 1.00 89.75 99 LYS A N 1
ATOM 752 C CA . LYS A 1 99 ? -0.978 7.583 -1.465 1.00 89.75 99 LYS A CA 1
ATOM 753 C C . LYS A 1 99 ? -0.733 6.142 -1.020 1.00 89.75 99 LYS A C 1
ATOM 755 O O . LYS A 1 99 ? 0.409 5.741 -0.817 1.00 89.75 99 LYS A O 1
ATOM 760 N N . ALA A 1 100 ? -1.813 5.371 -0.958 1.00 95.25 100 ALA A N 1
ATOM 761 C CA . ALA A 1 100 ? -1.804 3.919 -0.840 1.00 95.25 100 ALA A CA 1
ATOM 762 C C . ALA A 1 100 ? -2.440 3.283 -2.086 1.00 95.25 100 ALA A C 1
ATOM 764 O O . ALA A 1 100 ? -3.404 3.826 -2.631 1.00 95.25 100 ALA A O 1
ATOM 765 N N . ILE A 1 101 ? -1.923 2.141 -2.536 1.00 96.19 101 ILE A N 1
ATOM 766 C CA . ILE A 1 101 ? -2.484 1.362 -3.646 1.00 96.19 101 ILE A CA 1
ATOM 767 C C . ILE A 1 101 ? -2.815 -0.043 -3.146 1.00 96.19 101 ILE A C 1
ATOM 769 O O . ILE A 1 101 ? -1.934 -0.723 -2.625 1.00 96.19 101 ILE A O 1
ATOM 773 N N . ILE A 1 102 ? -4.064 -0.473 -3.334 1.00 97.88 102 ILE A N 1
ATOM 774 C CA . ILE A 1 102 ? -4.560 -1.815 -2.984 1.00 97.88 102 ILE A CA 1
ATOM 775 C C . ILE A 1 102 ? -5.137 -2.518 -4.213 1.00 97.88 102 ILE A C 1
ATOM 777 O O . ILE A 1 102 ? -5.486 -1.877 -5.212 1.00 97.88 102 ILE A O 1
ATOM 781 N N . ASN A 1 103 ? -5.298 -3.835 -4.123 1.00 97.94 103 ASN A N 1
ATOM 782 C CA . ASN A 1 103 ? -6.054 -4.584 -5.116 1.00 97.94 103 ASN A CA 1
ATOM 783 C C . ASN A 1 103 ? -7.549 -4.212 -5.053 1.00 97.94 103 ASN A C 1
ATOM 785 O O . ASN A 1 103 ? -8.138 -4.131 -3.976 1.00 97.94 103 ASN A O 1
ATOM 789 N N . ALA A 1 104 ? -8.190 -4.004 -6.203 1.00 95.62 104 ALA A N 1
ATOM 790 C CA . ALA A 1 104 ? -9.607 -3.650 -6.283 1.00 95.62 104 ALA A CA 1
ATOM 791 C C . ALA A 1 104 ? -10.537 -4.709 -5.677 1.00 95.62 104 ALA A C 1
ATOM 793 O O . ALA A 1 104 ? -11.613 -4.359 -5.203 1.00 95.62 104 ALA A O 1
ATOM 794 N N . GLN A 1 105 ? -10.117 -5.974 -5.642 1.00 95.44 105 GLN A N 1
ATOM 795 C CA . GLN A 1 105 ? -10.881 -7.048 -5.003 1.00 95.44 105 GLN A CA 1
ATOM 796 C C . GLN A 1 105 ? -10.903 -6.940 -3.469 1.00 95.44 105 GLN A C 1
ATOM 798 O O . GLN A 1 105 ? -11.768 -7.529 -2.829 1.00 95.44 105 GLN A O 1
ATOM 803 N N . ASP A 1 106 ? -9.990 -6.172 -2.870 1.00 95.75 106 ASP A N 1
ATOM 804 C CA . ASP A 1 106 ? -9.979 -5.920 -1.428 1.00 95.75 106 ASP A CA 1
ATOM 805 C C . ASP A 1 106 ? -10.772 -4.665 -1.035 1.00 95.75 106 ASP A C 1
ATOM 807 O O . ASP A 1 106 ? -10.945 -4.396 0.153 1.00 95.75 106 ASP A O 1
ATOM 811 N N . LEU A 1 107 ? -11.294 -3.902 -2.007 1.00 93.12 107 LEU A N 1
ATOM 812 C CA . LEU A 1 107 ? -12.018 -2.653 -1.752 1.00 93.12 107 LEU A CA 1
ATOM 813 C C . LEU A 1 107 ? -13.209 -2.859 -0.810 1.00 93.12 107 LEU A C 1
ATOM 815 O O . LEU A 1 107 ? -13.381 -2.089 0.134 1.00 93.12 107 LEU A O 1
ATOM 819 N N . GLU A 1 108 ? -14.004 -3.903 -1.042 1.00 90.31 108 GLU A N 1
ATOM 820 C CA . GLU A 1 108 ? -15.193 -4.191 -0.232 1.00 90.31 108 GLU A CA 1
ATOM 821 C C . GLU A 1 108 ? -14.834 -4.486 1.229 1.00 90.31 108 GLU A C 1
ATOM 823 O O . GLU A 1 108 ? -15.563 -4.080 2.131 1.00 90.31 108 GLU A O 1
ATOM 828 N N . LYS A 1 109 ? -13.666 -5.096 1.478 1.00 90.50 109 LYS A N 1
ATOM 829 C CA . LYS A 1 109 ? -13.185 -5.408 2.831 1.00 90.50 109 LYS A CA 1
ATOM 830 C C . LYS A 1 109 ? -12.898 -4.149 3.644 1.00 90.50 109 LYS A C 1
ATOM 832 O O . LYS A 1 109 ? -13.086 -4.155 4.851 1.00 90.50 109 LYS A O 1
ATOM 837 N N . THR A 1 110 ? -12.472 -3.065 2.989 1.00 88.06 110 THR A N 1
ATOM 838 C CA . THR A 1 110 ? -12.182 -1.794 3.678 1.00 88.06 110 THR A CA 1
ATOM 839 C C . THR A 1 110 ? -13.435 -1.139 4.252 1.00 88.06 110 THR A C 1
ATOM 841 O O . THR A 1 110 ? -13.325 -0.297 5.139 1.00 88.06 110 THR A O 1
ATOM 844 N N . ASN A 1 111 ? -14.617 -1.480 3.723 1.00 86.06 111 ASN A N 1
ATOM 845 C CA . ASN A 1 111 ? -15.904 -0.905 4.101 1.00 86.06 111 ASN A CA 1
ATOM 846 C C . ASN A 1 111 ? -16.021 0.628 3.927 1.00 86.06 111 ASN A C 1
ATOM 848 O O . ASN A 1 111 ? -17.008 1.241 4.337 1.00 86.06 111 ASN A O 1
ATOM 852 N N . VAL A 1 112 ? -15.034 1.268 3.284 1.00 81.06 112 VAL A N 1
ATOM 853 C CA . VAL A 1 112 ? 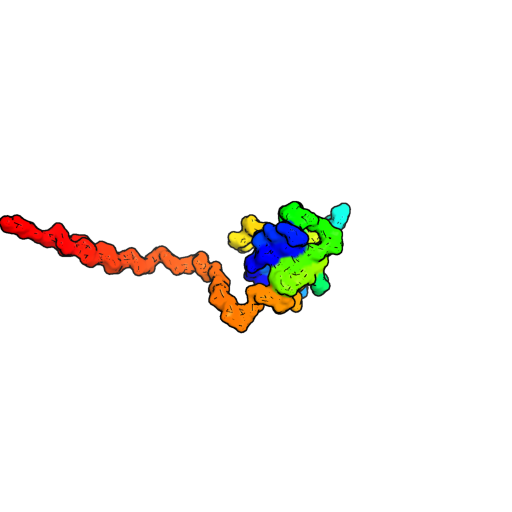-14.983 2.730 3.107 1.00 81.06 112 VAL A CA 1
ATOM 854 C C . VAL A 1 112 ? -15.909 3.191 1.982 1.00 81.06 112 VAL A C 1
ATOM 856 O O . VAL A 1 112 ? -16.485 4.279 2.041 1.00 81.06 112 VAL A O 1
ATOM 859 N N . VAL A 1 113 ? -16.090 2.351 0.961 1.00 73.44 113 VAL A N 1
ATOM 860 C CA . VAL A 1 113 ? -16.931 2.635 -0.205 1.00 73.44 113 VAL A CA 1
ATOM 861 C C . VAL A 1 113 ? -18.098 1.644 -0.224 1.00 73.44 113 VAL A C 1
ATOM 863 O O . VAL A 1 113 ? -18.055 0.634 -0.916 1.00 73.44 113 VAL A O 1
ATOM 866 N N . GLN A 1 114 ? -19.146 1.917 0.560 1.00 59.41 114 GLN A N 1
ATOM 867 C CA . GLN A 1 114 ? -20.395 1.147 0.510 1.00 59.41 114 GLN A CA 1
ATOM 868 C C . GLN A 1 114 ? -21.385 1.751 -0.508 1.00 59.41 114 GLN A C 1
ATOM 870 O O . GLN A 1 114 ? -21.624 2.969 -0.471 1.00 59.41 114 GLN A O 1
ATOM 875 N N . PRO A 1 115 ? -22.040 0.933 -1.359 1.00 46.22 115 PRO A N 1
ATOM 876 C CA . PRO A 1 115 ? -23.157 1.368 -2.195 1.00 46.22 115 PRO A CA 1
ATOM 877 C C . PRO A 1 115 ? -24.353 1.741 -1.301 1.00 46.22 115 PRO A C 1
ATOM 879 O O . PRO A 1 115 ? -25.172 0.914 -0.923 1.00 46.22 115 PRO A O 1
ATOM 882 N N . GLY A 1 116 ? -24.404 3.009 -0.901 1.00 45.38 116 GLY A N 1
ATOM 883 C CA . GLY A 1 116 ? -25.370 3.544 0.065 1.00 45.38 116 GLY A CA 1
ATOM 884 C C . GLY A 1 116 ? -24.921 4.870 0.679 1.00 45.38 116 GLY A C 1
ATOM 885 O O . GLY A 1 116 ? -25.751 5.701 1.039 1.00 45.38 116 GLY A O 1
ATOM 886 N N . LYS A 1 117 ? -23.608 5.135 0.701 1.00 41.47 117 LYS A N 1
ATOM 887 C CA . LYS A 1 117 ? -23.056 6.457 1.015 1.00 41.47 117 LYS A CA 1
ATOM 888 C C . LYS A 1 117 ? -22.582 7.132 -0.263 1.00 41.47 117 LYS A C 1
ATOM 890 O O . LYS A 1 117 ? -21.397 7.184 -0.565 1.00 41.47 117 LYS A O 1
ATOM 895 N N . GLN A 1 118 ? -23.533 7.678 -1.017 1.00 51.47 118 GLN A N 1
ATOM 896 C CA . GLN A 1 118 ? -23.260 8.637 -2.090 1.00 51.47 118 GLN A CA 1
ATOM 897 C C . GLN A 1 118 ? -22.801 9.968 -1.474 1.00 51.47 118 GLN A C 1
ATOM 899 O O . GLN A 1 118 ? -23.467 10.996 -1.572 1.00 51.47 118 GLN A O 1
ATOM 904 N N . GLY A 1 119 ? -21.643 9.965 -0.816 1.00 38.66 119 GLY A N 1
ATOM 905 C CA . GLY A 1 119 ? -20.845 11.173 -0.725 1.00 38.66 119 GLY A CA 1
ATOM 906 C C . GLY A 1 119 ? -20.341 11.423 -2.133 1.00 38.66 119 GLY A C 1
ATOM 907 O O . GLY A 1 119 ? -19.404 10.756 -2.553 1.00 38.66 119 GLY A O 1
ATOM 908 N N . LYS A 1 120 ? -21.056 12.274 -2.879 1.00 39.12 120 LYS A N 1
ATOM 909 C CA . LYS A 1 120 ? -20.704 12.761 -4.217 1.00 39.12 120 LYS A CA 1
ATOM 910 C C . LYS A 1 120 ? -19.192 12.666 -4.439 1.00 39.12 120 LYS A C 1
ATOM 912 O O . LYS A 1 120 ? -18.434 13.386 -3.795 1.00 39.12 120 LYS A O 1
ATOM 917 N N . ILE A 1 121 ? -18.764 11.785 -5.342 1.00 37.59 121 ILE A N 1
ATOM 918 C CA . ILE A 1 121 ? -17.450 11.911 -5.968 1.00 37.59 121 ILE A CA 1
ATOM 919 C C . ILE A 1 121 ? -17.487 13.299 -6.608 1.00 37.59 121 ILE A C 1
ATOM 921 O O . ILE A 1 121 ? -18.287 13.541 -7.512 1.00 37.59 121 ILE A O 1
ATOM 925 N N . PHE A 1 122 ? -16.755 14.253 -6.033 1.00 41.25 122 PHE A N 1
ATOM 926 C CA . PHE A 1 122 ? -16.735 15.637 -6.492 1.00 41.25 122 PHE A CA 1
ATOM 927 C C . PHE A 1 122 ? -15.924 15.737 -7.790 1.00 41.25 122 PHE A C 1
ATOM 929 O O . PHE A 1 122 ? -14.870 16.360 -7.820 1.00 41.25 122 PHE A O 1
ATOM 936 N N . ASP A 1 123 ? -16.461 15.190 -8.878 1.00 42.81 123 ASP A N 1
ATOM 937 C CA . ASP A 1 123 ? -16.148 15.636 -10.238 1.00 42.81 123 ASP A CA 1
ATOM 938 C C . ASP A 1 123 ? -16.993 16.877 -10.561 1.00 42.81 123 ASP A C 1
ATOM 940 O O . ASP A 1 123 ? -17.799 16.919 -11.487 1.00 42.81 123 ASP A O 1
ATOM 944 N N . SER A 1 124 ? -16.839 17.919 -9.745 1.00 41.62 124 SER A N 1
ATOM 945 C CA . SER A 1 124 ? -17.435 19.229 -9.999 1.00 41.62 124 SER A CA 1
ATOM 946 C C . SER A 1 124 ? -16.386 20.320 -9.829 1.00 41.62 124 SER A C 1
ATOM 948 O O . SER A 1 124 ? -16.537 21.246 -9.037 1.00 41.62 124 SER A O 1
ATOM 950 N N . VAL A 1 125 ? -15.305 20.208 -10.597 1.00 44.09 125 VAL A N 1
ATOM 951 C CA . VAL A 1 125 ? -14.508 21.364 -11.009 1.00 44.09 125 VAL A CA 1
ATOM 952 C C . VAL A 1 125 ? -14.724 21.511 -12.504 1.00 44.09 125 VAL A C 1
ATOM 954 O O . VAL A 1 125 ? -13.913 21.048 -13.287 1.00 44.09 125 VAL A O 1
ATOM 957 N N . LEU A 1 126 ? -15.876 22.062 -12.887 1.00 44.75 126 LEU A N 1
ATOM 958 C CA . LEU A 1 126 ? -16.117 22.886 -14.077 1.00 44.75 126 LEU A CA 1
ATOM 959 C C . LEU A 1 126 ? -17.619 23.239 -14.115 1.00 44.75 126 LEU A C 1
ATOM 961 O O . LEU A 1 126 ? -18.472 22.383 -13.924 1.00 44.75 126 LEU A O 1
ATOM 965 N N . LEU A 1 127 ? -17.904 24.520 -14.367 1.00 44.12 127 LEU A N 1
ATOM 966 C CA . LEU A 1 127 ? -19.215 25.193 -14.413 1.00 44.12 127 LEU A CA 1
ATOM 967 C C . LEU A 1 127 ? -19.953 25.447 -13.083 1.00 44.12 127 LEU A C 1
ATOM 969 O O . LEU A 1 127 ? -20.953 24.811 -12.792 1.00 44.12 127 LEU A O 1
ATOM 973 N N . GLU A 1 128 ? -19.603 26.549 -12.403 1.00 33.97 128 GLU A N 1
ATOM 974 C CA . GLU A 1 128 ? -20.639 27.481 -11.909 1.00 33.97 128 GLU A CA 1
ATOM 975 C C . GLU A 1 128 ? -20.107 28.907 -11.643 1.00 33.97 128 GLU A C 1
ATOM 977 O O . GLU A 1 128 ? -20.190 29.467 -10.555 1.00 33.97 128 GLU A O 1
ATOM 982 N N . LYS A 1 129 ? -19.567 29.563 -12.677 1.00 39.53 129 LYS A N 1
ATOM 983 C CA . LYS A 1 129 ? -19.469 31.036 -12.711 1.00 39.53 129 LYS A CA 1
ATOM 984 C C . LYS A 1 129 ? -20.334 31.577 -13.841 1.00 39.53 129 LYS A C 1
ATOM 986 O O . LYS A 1 129 ? -19.803 32.018 -14.851 1.00 39.53 129 LYS A O 1
ATOM 991 N N . LYS A 1 130 ? -21.661 31.502 -13.689 1.00 45.56 130 LYS A N 1
ATOM 992 C CA . LYS A 1 130 ? -22.657 32.375 -14.353 1.00 45.56 130 LYS A CA 1
ATOM 993 C C . LYS A 1 130 ? -24.074 31.905 -14.011 1.00 45.56 130 LYS A C 1
ATOM 995 O O . LYS A 1 130 ? -24.720 31.277 -14.839 1.00 45.56 130 LYS A O 1
ATOM 1000 N N . LYS A 1 131 ? -24.572 32.219 -12.809 1.00 43.91 131 LYS A N 1
ATOM 1001 C CA . LYS A 1 131 ? -26.030 32.335 -12.576 1.00 43.91 131 LYS A CA 1
ATOM 1002 C C . LYS A 1 131 ? -26.458 33.033 -11.279 1.00 43.91 131 LYS A C 1
ATOM 1004 O O . LYS A 1 131 ? -27.594 32.882 -10.873 1.00 43.91 131 LYS A O 1
ATOM 1009 N N . ASN A 1 132 ? -25.619 33.897 -10.701 1.00 37.75 132 ASN A N 1
ATOM 1010 C CA . ASN A 1 132 ? -26.018 34.764 -9.582 1.00 37.75 132 ASN A CA 1
ATOM 1011 C C . ASN A 1 132 ? -25.874 36.258 -9.919 1.00 37.75 132 ASN A C 1
ATOM 1013 O O . ASN A 1 132 ? -25.216 37.002 -9.204 1.00 37.75 132 ASN A O 1
ATOM 1017 N N . SER A 1 133 ? -26.495 36.719 -11.011 1.00 43.38 133 SER A N 1
ATOM 1018 C CA . SER A 1 133 ? -26.699 38.163 -11.249 1.00 43.38 133 SER A CA 1
ATOM 1019 C C . SER A 1 133 ? -28.165 38.603 -11.184 1.00 43.38 133 SER A C 1
ATOM 1021 O O . SER A 1 133 ? -28.446 39.789 -11.335 1.00 43.38 133 SER A O 1
ATOM 1023 N N . PHE A 1 134 ? -29.107 37.693 -10.902 1.00 46.41 134 PHE A N 1
ATOM 1024 C CA . PHE A 1 134 ? -30.535 38.036 -10.854 1.00 46.41 134 PHE A CA 1
ATOM 1025 C C . PHE A 1 134 ? -31.032 38.490 -9.468 1.00 46.41 134 PHE A C 1
ATOM 1027 O O . PHE A 1 134 ? -32.085 39.108 -9.370 1.00 46.41 134 PHE A O 1
ATOM 1034 N N . LEU A 1 135 ? -30.247 38.282 -8.404 1.00 46.09 135 LEU A N 1
ATOM 1035 C CA . LEU A 1 135 ? -30.558 38.759 -7.045 1.00 46.09 135 LEU A CA 1
ATOM 1036 C C . LEU A 1 135 ? -29.980 40.151 -6.724 1.00 46.09 135 LEU A C 1
ATOM 1038 O O . LEU A 1 135 ? -30.386 40.770 -5.746 1.00 46.09 135 LEU A O 1
ATOM 1042 N N . ALA A 1 136 ? -29.089 40.687 -7.566 1.00 46.03 136 ALA A N 1
ATOM 1043 C CA . ALA A 1 136 ? -28.449 41.988 -7.339 1.00 46.03 136 ALA A CA 1
ATOM 1044 C C . ALA A 1 136 ? -29.248 43.194 -7.877 1.00 46.03 136 ALA A C 1
ATOM 1046 O O . ALA A 1 136 ? -28.879 44.333 -7.603 1.00 46.03 136 ALA A O 1
ATOM 1047 N N . LYS A 1 137 ? -30.345 42.981 -8.621 1.00 47.41 137 LYS A N 1
ATOM 1048 C CA . LYS A 1 137 ? -31.149 44.085 -9.183 1.00 47.41 137 LYS A CA 1
ATOM 1049 C C . LYS A 1 137 ? -32.314 44.550 -8.301 1.00 47.41 137 LYS A C 1
ATOM 1051 O O . LYS A 1 137 ? -32.696 45.704 -8.405 1.00 47.41 137 LYS A O 1
ATOM 1056 N N . ASN A 1 138 ? -32.796 43.734 -7.360 1.00 48.62 138 ASN A N 1
ATOM 1057 C CA . ASN A 1 138 ? -33.964 44.095 -6.536 1.00 48.62 138 ASN A CA 1
ATOM 1058 C C . ASN A 1 138 ? -33.641 44.790 -5.202 1.00 48.62 138 ASN A C 1
ATOM 1060 O O . ASN A 1 138 ? -34.556 45.195 -4.490 1.00 48.62 138 ASN A O 1
ATOM 1064 N N . ILE A 1 139 ? -32.361 44.959 -4.857 1.00 51.03 139 ILE A N 1
ATOM 1065 C CA . ILE A 1 139 ? -31.946 45.661 -3.627 1.00 51.03 139 ILE A CA 1
ATOM 1066 C C . ILE A 1 139 ? -31.533 47.117 -3.918 1.00 51.03 139 ILE A C 1
ATOM 1068 O O . ILE A 1 139 ? -31.596 47.956 -3.024 1.00 51.03 139 ILE A O 1
ATOM 1072 N N . LEU A 1 140 ? -31.219 47.466 -5.174 1.00 51.97 140 LEU A N 1
ATOM 1073 C CA . LEU A 1 140 ? -30.846 48.837 -5.556 1.00 51.97 140 LEU A CA 1
ATOM 1074 C C . LEU A 1 140 ? -32.018 49.739 -5.994 1.00 51.97 140 LEU A C 1
ATOM 1076 O O . LEU A 1 140 ? -31.805 50.931 -6.195 1.00 51.97 140 LEU A O 1
ATOM 1080 N N . GL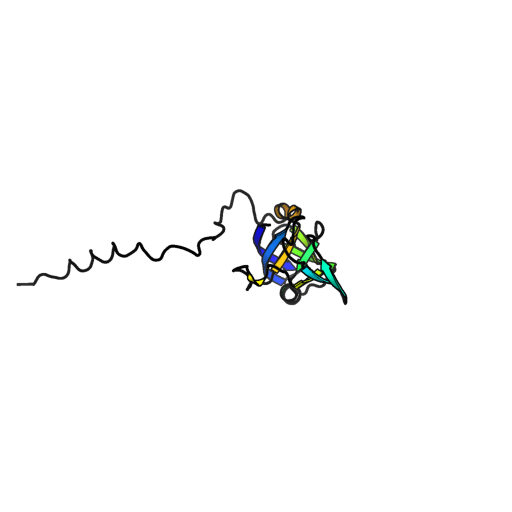U A 1 141 ? -33.248 49.224 -6.104 1.00 52.09 141 GLU A N 1
ATOM 1081 C CA . GLU A 1 141 ? -34.425 50.036 -6.477 1.00 52.09 141 GLU A CA 1
ATOM 1082 C C . GLU A 1 141 ? -35.247 50.556 -5.281 1.00 52.09 141 GLU A C 1
ATOM 1084 O O . GLU A 1 141 ? -36.140 51.377 -5.466 1.00 52.09 141 GLU A O 1
ATOM 1089 N N . LYS A 1 142 ? -34.927 50.173 -4.034 1.00 49.50 142 LYS A N 1
ATOM 1090 C CA . LYS A 1 142 ? -35.663 50.638 -2.835 1.00 49.50 142 LYS A CA 1
ATOM 1091 C C . LYS A 1 142 ? -35.067 51.853 -2.109 1.00 49.50 142 LYS A C 1
ATOM 1093 O O . LYS A 1 142 ? -35.571 52.231 -1.056 1.00 49.50 142 LYS A O 1
ATOM 1098 N N . THR A 1 143 ? -34.049 52.510 -2.666 1.00 53.59 143 THR A N 1
ATOM 1099 C CA . THR A 1 143 ? -33.404 53.699 -2.061 1.00 53.59 143 THR A CA 1
ATOM 1100 C C . THR A 1 143 ? -33.361 54.928 -2.975 1.00 53.59 143 THR A C 1
ATOM 1102 O O . THR A 1 143 ? -32.506 55.797 -2.821 1.00 53.59 143 THR A O 1
ATOM 1105 N N . LYS A 1 144 ? -34.323 55.071 -3.894 1.00 53.62 144 LYS A N 1
ATOM 1106 C CA . LYS A 1 144 ? -34.598 56.354 -4.556 1.00 53.62 144 LYS A CA 1
ATOM 1107 C C . LYS A 1 144 ? -36.091 56.662 -4.535 1.00 53.62 144 LYS A C 1
ATOM 1109 O O . LYS A 1 144 ? -36.797 56.282 -5.456 1.00 53.62 144 LYS A O 1
ATOM 1114 N N . GLN A 1 145 ? -36.542 57.395 -3.515 1.00 46.06 145 GLN A N 1
ATOM 1115 C CA . GLN A 1 145 ? -37.335 58.618 -3.703 1.00 46.06 145 GLN A CA 1
ATOM 1116 C C . GLN A 1 145 ? -37.479 59.413 -2.383 1.00 46.06 145 GLN A C 1
ATOM 1118 O O . GLN A 1 145 ? -37.356 58.839 -1.300 1.00 46.06 145 GLN A O 1
ATOM 1123 N N . PRO A 1 146 ? -37.619 60.748 -2.481 1.00 45.94 146 PRO A N 1
ATOM 1124 C CA . PRO A 1 146 ? -37.180 61.723 -1.482 1.00 45.94 146 PRO A CA 1
ATOM 1125 C C . PRO A 1 146 ? -38.181 61.913 -0.336 1.00 45.94 146 PRO A C 1
ATOM 1127 O O . PRO A 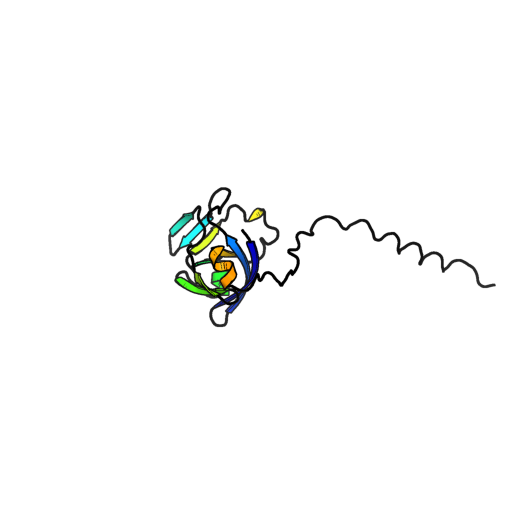1 146 ? -39.393 61.876 -0.545 1.00 45.94 146 PRO A O 1
ATOM 1130 N N . ARG A 1 147 ? -37.676 62.192 0.873 1.00 46.16 147 ARG A N 1
ATOM 1131 C CA . ARG A 1 147 ? -38.504 62.798 1.923 1.00 46.16 147 ARG A CA 1
ATOM 1132 C C . ARG A 1 147 ? -38.822 64.236 1.504 1.00 46.16 147 ARG A C 1
ATOM 1134 O O . ARG A 1 147 ? -37.906 64.983 1.163 1.00 46.16 147 ARG A O 1
ATOM 1141 N N . ARG A 1 148 ? -40.119 64.550 1.474 1.00 46.34 148 ARG A N 1
ATOM 1142 C CA . ARG A 1 148 ? -40.640 65.921 1.526 1.00 46.34 148 ARG A CA 1
ATOM 1143 C C . ARG A 1 148 ? -40.160 66.626 2.788 1.00 46.34 148 ARG A C 1
ATOM 1145 O O . ARG A 1 148 ? -39.945 65.910 3.793 1.00 46.34 148 ARG A O 1
#

Sequence (148 aa):
MVLFASMLASGDNLQLASVKAVDQNYPLVGGVELRSESKNIYVKRPPDLGQVWLDLRLMDILKLEVGQTVSIGDADFIVSHSILSEPDRASNSFAFAPKAIINAQDLEKTNVVQPGKQGKIFDSVLLEKKKNSFLAKNILEKTKQPRR